Protein AF-A0A4Y1ZGM2-F1 (afdb_monomer_lite)

Foldseek 3Di:
DDEEQQPPCQVPVVVVQVVLVVCVVVVDQAYEYADDDRHVDNDPVSVVVCVVVVHHYHYDHNPDDVVVVVVVVVVVVVVVVVVVVVLVVVLVVVLVVCLVVQHFPQVNQLSVCVSVVDKDFDADPVRATAYINDPDDDPPHDDHDPDGPRSDDPPPDDDDPDDDDDDDDD

pLDDT: mean 73.23, std 22.72, range [24.45, 97.31]

Organism: NCBI:txid2078

Radius of gyration: 31.86 Å; chains: 1; bounding box: 48×46×110 Å

Sequence (170 aa):
MVLTTGIGFDRAPQTFQSFVQEIYASRASALAVATGRHIKKVPHQVIAFAQNKGFPLIQLPWEIRFSDVIKNVLSGINHREEFMMHQYKKLQREMINAYLEGKSIHEALLVMEHFSQAHIYILQRRNETIFSTAPERHPHHPSLHINQLILDKPSVMKTAWGSAGTDLSL

InterPro domains:
  IPR012914 Purine catabolism PurC-like domain [PF07905] (1-76)

Secondary structure (DSSP, 8-state):
-EEE--TT-SS-HHHHHHHHHHHHHTT-S-EEEEETTTBSS--HHHHHHHHHTT--EEEEETTS-HHHHHHHHHHHHHHHHHHHHHHHHHHHHHHHHHHHTT--HHHHHHHHHHHHTS--EEE-TTS-EEEESSSS--TT------------------------------

Structure (mmCIF, N/CA/C/O backbone):
data_AF-A0A4Y1ZGM2-F1
#
_entry.id   AF-A0A4Y1ZGM2-F1
#
loop_
_atom_site.group_PDB
_atom_site.id
_atom_site.type_symbol
_atom_site.label_atom_id
_atom_site.label_alt_id
_atom_site.label_comp_id
_atom_site.label_asym_id
_atom_site.label_entity_id
_atom_site.label_seq_id
_atom_site.pdbx_PDB_ins_code
_atom_site.Cartn_x
_atom_site.Cartn_y
_atom_site.Cartn_z
_atom_site.occupancy
_atom_site.B_iso_or_equiv
_atom_site.auth_seq_id
_atom_site.auth_comp_id
_atom_site.auth_asym_id
_atom_site.auth_atom_id
_atom_site.pdbx_PDB_model_num
ATOM 1 N N . MET A 1 1 ? 5.511 3.174 -3.590 1.00 91.69 1 MET A N 1
ATOM 2 C CA . MET A 1 1 ? 5.385 2.748 -5.003 1.00 91.69 1 MET A CA 1
ATOM 3 C C . MET A 1 1 ? 5.827 3.888 -5.906 1.00 91.69 1 MET A C 1
ATOM 5 O O . MET A 1 1 ? 5.610 5.034 -5.533 1.00 91.69 1 MET A O 1
ATOM 9 N N . VAL A 1 2 ? 6.417 3.581 -7.063 1.00 95.69 2 VAL A N 1
ATOM 10 C CA . VAL A 1 2 ? 6.822 4.557 -8.093 1.00 95.69 2 VAL A CA 1
ATOM 11 C C . VAL A 1 2 ? 6.060 4.293 -9.395 1.00 95.69 2 VAL A C 1
ATOM 13 O O . VAL A 1 2 ? 5.862 3.138 -9.769 1.00 95.69 2 VAL A O 1
ATOM 16 N N . LEU A 1 3 ? 5.639 5.362 -10.077 1.00 94.81 3 LEU A N 1
ATOM 17 C CA . LEU A 1 3 ? 4.982 5.329 -11.387 1.00 94.81 3 LEU A CA 1
ATOM 18 C C . LEU A 1 3 ? 5.911 5.964 -12.427 1.00 94.81 3 LEU A C 1
ATOM 20 O O . LEU A 1 3 ? 6.437 7.050 -12.190 1.00 94.81 3 LEU A O 1
ATOM 24 N N . THR A 1 4 ? 6.105 5.318 -13.575 1.00 92.75 4 THR A N 1
ATOM 25 C CA . THR A 1 4 ? 6.945 5.857 -14.654 1.00 92.75 4 THR A CA 1
ATOM 26 C C . THR A 1 4 ? 6.345 5.610 -16.030 1.00 92.75 4 THR A C 1
ATOM 28 O O . THR A 1 4 ? 5.826 4.536 -16.328 1.00 92.75 4 THR A O 1
ATOM 31 N N . THR A 1 5 ? 6.422 6.616 -16.896 1.00 89.50 5 THR A N 1
ATOM 32 C CA . THR A 1 5 ? 6.083 6.502 -18.322 1.00 89.50 5 THR A CA 1
ATOM 33 C C . THR A 1 5 ? 7.220 5.904 -19.144 1.00 89.50 5 THR A C 1
ATOM 35 O O . THR A 1 5 ? 7.048 5.628 -20.329 1.00 89.50 5 THR A O 1
ATOM 38 N N . GLY A 1 6 ? 8.392 5.730 -18.527 1.00 85.69 6 GLY A N 1
ATOM 39 C CA . GLY A 1 6 ? 9.571 5.193 -19.182 1.00 85.69 6 GLY A CA 1
ATOM 40 C C . GLY A 1 6 ? 10.194 6.120 -20.232 1.00 85.69 6 GLY A C 1
ATOM 41 O O . GLY A 1 6 ? 10.911 5.650 -21.114 1.00 85.69 6 GLY A O 1
ATOM 42 N N . ILE A 1 7 ? 9.894 7.422 -20.172 1.00 83.75 7 ILE A N 1
ATOM 43 C CA . ILE A 1 7 ? 10.499 8.434 -21.048 1.00 83.75 7 ILE A CA 1
ATOM 44 C C . ILE A 1 7 ? 12.024 8.407 -20.879 1.00 83.75 7 ILE A C 1
ATOM 46 O O . ILE A 1 7 ? 12.519 8.393 -19.756 1.00 83.75 7 ILE A O 1
ATOM 50 N N . GLY A 1 8 ? 12.758 8.420 -21.996 1.00 79.44 8 GLY A N 1
ATOM 51 C CA . GLY A 1 8 ? 14.225 8.446 -22.014 1.00 79.44 8 GLY A CA 1
ATOM 52 C C . GLY A 1 8 ? 14.903 7.072 -22.018 1.00 79.44 8 GLY A C 1
ATOM 53 O O . GLY A 1 8 ? 16.124 7.006 -22.127 1.00 79.44 8 GLY A O 1
ATOM 54 N N . PHE A 1 9 ? 14.140 5.977 -21.949 1.00 81.69 9 PHE A N 1
ATOM 55 C CA . PHE A 1 9 ? 14.678 4.610 -22.007 1.00 81.69 9 PHE A CA 1
ATOM 56 C C . PHE A 1 9 ? 14.543 3.936 -23.382 1.00 81.69 9 PHE A C 1
ATOM 58 O O . PHE A 1 9 ? 14.988 2.805 -23.571 1.00 81.69 9 PHE A O 1
ATOM 65 N N . ASP A 1 10 ? 13.944 4.625 -24.352 1.00 70.31 10 ASP A N 1
ATOM 66 C CA . ASP A 1 10 ? 13.720 4.169 -25.727 1.00 70.31 10 ASP A CA 1
ATOM 67 C C . ASP A 1 10 ? 15.025 3.948 -26.507 1.00 70.31 10 ASP A C 1
ATOM 69 O O . ASP A 1 10 ? 15.106 3.038 -27.331 1.00 70.31 10 ASP A O 1
ATOM 73 N N . ARG A 1 11 ? 16.061 4.749 -26.227 1.00 67.25 11 ARG A N 1
ATOM 74 C CA . ARG A 1 11 ? 17.364 4.681 -26.915 1.00 67.25 11 ARG A CA 1
ATOM 75 C C . ARG A 1 11 ? 18.421 3.845 -26.188 1.00 67.25 11 ARG A C 1
ATOM 77 O O . ARG A 1 11 ? 19.442 3.525 -26.787 1.00 67.25 11 ARG A O 1
ATOM 84 N N . ALA A 1 12 ? 18.188 3.482 -24.926 1.00 71.25 12 ALA A N 1
ATOM 85 C CA . ALA A 1 12 ? 19.142 2.739 -24.101 1.00 71.25 12 ALA A CA 1
ATOM 86 C C . ALA A 1 12 ? 18.422 1.790 -23.116 1.00 71.25 12 ALA A C 1
ATOM 88 O O . ALA A 1 12 ? 18.210 2.131 -21.950 1.00 71.25 12 ALA A O 1
ATOM 89 N N . PRO A 1 13 ? 18.065 0.565 -23.548 1.00 69.31 13 PRO A N 1
ATOM 90 C CA . PRO A 1 13 ? 17.347 -0.403 -22.711 1.00 69.31 13 PRO A CA 1
ATOM 91 C C . PRO A 1 13 ? 18.095 -0.796 -21.428 1.00 69.31 13 PRO A C 1
ATOM 93 O O . PRO A 1 13 ? 17.468 -1.105 -20.417 1.00 69.31 13 PRO A O 1
ATOM 96 N N . GLN A 1 14 ? 19.431 -0.757 -21.456 1.00 76.62 14 GLN A N 1
ATOM 97 C CA . GLN A 1 14 ? 20.281 -1.037 -20.293 1.00 76.62 14 GLN A CA 1
ATOM 98 C C . GLN A 1 14 ? 20.055 -0.020 -19.164 1.00 76.62 14 GLN A C 1
ATOM 100 O O . GLN A 1 14 ? 20.040 -0.386 -17.992 1.00 76.62 14 GLN A O 1
ATOM 105 N N . THR A 1 15 ? 19.776 1.239 -19.509 1.00 85.19 15 THR A N 1
ATOM 106 C CA . THR A 1 15 ? 19.497 2.305 -18.541 1.00 85.19 15 THR A CA 1
ATOM 107 C C . THR A 1 15 ? 18.189 2.057 -17.790 1.00 85.19 15 THR A C 1
ATOM 109 O O . THR A 1 15 ? 18.088 2.387 -16.611 1.00 85.19 15 THR A O 1
ATOM 112 N N . PHE A 1 16 ? 17.203 1.412 -18.427 1.00 89.25 16 PHE A N 1
ATOM 113 C CA . PHE A 1 16 ? 15.959 1.052 -17.746 1.00 89.25 16 PHE A CA 1
ATOM 114 C C . PHE A 1 16 ? 16.186 0.001 -16.661 1.00 89.25 16 PHE A C 1
ATOM 116 O O . PHE A 1 16 ? 15.605 0.093 -15.584 1.00 89.25 16 PHE A O 1
ATOM 123 N N . GLN A 1 17 ? 17.052 -0.982 -16.915 1.00 89.56 17 GLN A N 1
ATOM 124 C CA . GLN A 1 17 ? 17.381 -1.988 -15.911 1.00 89.56 17 GLN A CA 1
ATOM 125 C C . GLN A 1 17 ? 18.065 -1.363 -14.690 1.00 89.56 17 GLN A C 1
ATOM 127 O O . GLN A 1 17 ? 17.639 -1.647 -13.570 1.00 89.56 17 GLN A O 1
ATOM 132 N N . SER A 1 18 ? 19.063 -0.498 -14.894 1.00 91.38 18 SER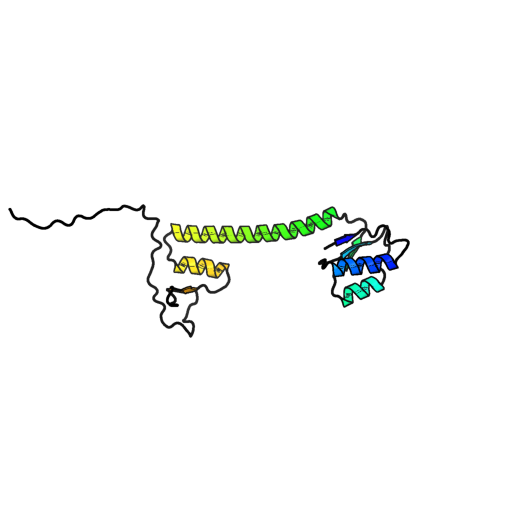 A N 1
ATOM 133 C CA . SER A 1 18 ? 19.722 0.218 -13.792 1.00 91.38 18 SER A CA 1
ATOM 134 C C . SER A 1 18 ? 18.724 1.059 -13.000 1.00 91.38 18 SER A C 1
ATOM 136 O O . SER A 1 18 ? 18.684 0.974 -11.777 1.00 91.38 18 SER A O 1
ATOM 138 N N . PHE A 1 19 ? 17.826 1.767 -13.691 1.00 92.25 19 PHE A N 1
ATOM 139 C CA . PHE A 1 19 ? 16.749 2.515 -13.049 1.00 92.25 19 PHE A CA 1
ATOM 140 C C . PHE A 1 19 ? 15.868 1.622 -12.160 1.00 92.25 19 PHE A C 1
ATOM 142 O O . PHE A 1 19 ? 15.619 1.954 -11.004 1.00 92.25 19 PHE A O 1
ATOM 149 N N . VAL A 1 20 ? 15.421 0.456 -12.645 1.00 93.44 20 VAL A N 1
ATOM 150 C CA . VAL A 1 20 ? 14.615 -0.462 -11.818 1.00 93.44 20 VAL A CA 1
ATOM 151 C C . VAL A 1 20 ? 15.396 -0.958 -10.596 1.00 93.44 20 VAL A C 1
ATOM 153 O O . VAL A 1 20 ? 14.823 -1.064 -9.509 1.00 93.44 20 VAL A O 1
ATOM 156 N N . GLN A 1 21 ? 16.694 -1.232 -10.746 1.00 94.31 21 GLN A N 1
ATOM 157 C CA . GLN A 1 21 ? 17.556 -1.637 -9.633 1.00 94.31 21 GLN A CA 1
ATOM 158 C C . GLN A 1 21 ? 17.695 -0.529 -8.580 1.00 94.31 21 GLN A C 1
ATOM 160 O O . GLN A 1 21 ? 17.606 -0.820 -7.388 1.00 94.31 21 GLN A O 1
ATOM 165 N N . GLU A 1 22 ? 17.837 0.730 -8.997 1.00 94.88 22 GLU A N 1
ATOM 166 C CA . GLU A 1 22 ? 17.884 1.893 -8.102 1.00 94.88 22 GLU A CA 1
ATOM 167 C C . GLU A 1 22 ? 16.557 2.101 -7.361 1.00 94.88 22 GLU A C 1
ATOM 169 O O . GLU A 1 22 ? 16.544 2.295 -6.144 1.00 94.88 22 GLU A O 1
ATOM 174 N N . ILE A 1 23 ? 15.422 1.977 -8.058 1.00 96.06 23 ILE A N 1
ATOM 175 C CA . ILE A 1 23 ? 14.099 2.065 -7.425 1.00 96.06 23 ILE A CA 1
ATOM 176 C C . ILE A 1 23 ? 13.918 0.954 -6.386 1.00 96.06 23 ILE A C 1
ATOM 178 O O . ILE A 1 23 ? 13.441 1.218 -5.281 1.00 96.06 23 ILE A O 1
ATOM 182 N N . TYR A 1 24 ? 14.338 -0.272 -6.694 1.00 96.56 24 TYR A N 1
ATOM 183 C CA . TYR A 1 24 ? 14.318 -1.362 -5.722 1.00 96.56 24 TYR A CA 1
ATOM 184 C C . TYR A 1 24 ? 15.228 -1.067 -4.517 1.00 96.56 24 TYR A C 1
ATOM 186 O O . TYR A 1 24 ? 14.799 -1.208 -3.371 1.00 96.56 24 TYR A O 1
ATOM 194 N N . ALA A 1 25 ? 16.457 -0.595 -4.756 1.00 96.56 25 ALA A N 1
ATOM 195 C CA . ALA A 1 25 ? 17.408 -0.234 -3.702 1.00 96.56 25 ALA A CA 1
ATOM 196 C C . ALA A 1 25 ? 16.883 0.887 -2.788 1.00 96.56 25 ALA A C 1
ATOM 198 O O . ALA A 1 25 ? 17.159 0.883 -1.589 1.00 96.56 25 ALA A O 1
ATOM 199 N N . SER A 1 26 ? 16.050 1.789 -3.319 1.00 96.38 26 SER A N 1
ATOM 200 C CA . SER A 1 26 ? 15.372 2.839 -2.545 1.00 96.38 26 SER A CA 1
ATOM 201 C C . SER A 1 26 ? 14.244 2.323 -1.634 1.00 96.38 26 SER A C 1
ATOM 203 O O . SER A 1 26 ? 13.620 3.106 -0.920 1.00 96.38 26 SER A O 1
ATOM 205 N N . ARG A 1 27 ? 13.983 1.005 -1.630 1.00 95.25 27 ARG A N 1
ATOM 206 C CA . ARG A 1 27 ? 12.901 0.331 -0.888 1.00 95.25 27 ARG A CA 1
ATOM 207 C C . ARG A 1 27 ? 11.502 0.788 -1.300 1.00 95.25 27 ARG A C 1
ATOM 209 O O . ARG A 1 27 ? 10.574 0.802 -0.489 1.00 95.25 27 ARG A O 1
ATOM 216 N N . ALA A 1 28 ? 11.321 1.139 -2.571 1.00 96.00 28 ALA A N 1
ATOM 217 C CA . ALA A 1 28 ? 9.985 1.338 -3.106 1.00 96.00 28 ALA A CA 1
ATOM 218 C C . ALA A 1 28 ? 9.152 0.055 -2.939 1.00 96.00 28 ALA A C 1
ATOM 220 O O . ALA A 1 28 ? 9.645 -1.052 -3.126 1.00 96.00 28 ALA A O 1
ATOM 221 N N . SER A 1 29 ? 7.864 0.202 -2.623 1.00 95.00 29 SER A N 1
ATOM 222 C CA . SER A 1 29 ? 6.962 -0.947 -2.446 1.00 95.00 29 SER A CA 1
ATOM 223 C C . SER A 1 29 ? 6.598 -1.674 -3.747 1.00 95.00 29 SER A C 1
ATOM 225 O O . SER A 1 29 ? 6.208 -2.834 -3.706 1.00 95.00 29 SER A O 1
ATOM 227 N N . ALA A 1 30 ? 6.675 -0.983 -4.887 1.00 95.69 30 ALA A N 1
ATOM 228 C CA . ALA A 1 30 ? 6.353 -1.493 -6.221 1.00 95.69 30 ALA A CA 1
ATOM 229 C C . ALA A 1 30 ? 6.816 -0.493 -7.293 1.00 95.69 30 ALA A C 1
ATOM 231 O O . ALA A 1 30 ? 6.962 0.704 -7.000 1.00 95.69 30 ALA A O 1
ATOM 232 N N . LEU A 1 31 ? 6.965 -0.968 -8.531 1.00 96.00 31 LEU A N 1
ATOM 233 C CA . LEU A 1 31 ? 7.145 -0.151 -9.731 1.00 96.00 31 LEU A CA 1
ATOM 234 C C . LEU A 1 31 ? 5.994 -0.405 -10.708 1.00 96.00 31 LEU A C 1
ATOM 236 O O . LEU A 1 31 ? 5.706 -1.544 -11.061 1.00 96.00 31 LEU A O 1
ATOM 240 N N . ALA A 1 32 ? 5.369 0.664 -11.184 1.00 95.19 32 ALA A N 1
ATOM 241 C CA . ALA A 1 32 ? 4.341 0.608 -12.208 1.00 95.19 32 ALA A CA 1
ATOM 242 C C . ALA A 1 32 ? 4.783 1.397 -13.448 1.00 95.19 32 ALA A C 1
ATOM 244 O O . ALA A 1 32 ? 5.211 2.549 -13.351 1.00 95.19 32 ALA A O 1
ATOM 245 N N . VAL A 1 33 ? 4.710 0.757 -14.613 1.00 93.75 33 VAL A N 1
ATOM 246 C CA . VAL A 1 33 ? 5.279 1.250 -15.872 1.00 93.75 33 VAL A CA 1
ATOM 247 C C . VAL A 1 33 ? 4.168 1.391 -16.902 1.00 93.75 33 VAL A C 1
ATOM 249 O O . VAL A 1 33 ? 3.520 0.400 -17.234 1.00 93.75 33 VAL A O 1
ATOM 252 N N . ALA A 1 34 ? 3.961 2.600 -17.429 1.00 92.62 34 ALA A N 1
ATOM 253 C CA . ALA A 1 34 ? 3.048 2.805 -18.550 1.00 92.62 34 ALA A CA 1
ATOM 254 C C . ALA A 1 34 ? 3.707 2.326 -19.849 1.00 92.62 34 ALA A C 1
ATOM 256 O O . ALA A 1 34 ? 4.638 2.952 -20.360 1.00 92.62 34 ALA A O 1
ATOM 257 N N . THR A 1 35 ? 3.234 1.200 -20.371 1.00 88.50 35 THR A N 1
ATOM 258 C CA . THR A 1 35 ? 3.739 0.595 -21.605 1.00 88.50 35 THR A CA 1
ATOM 259 C C . THR A 1 35 ? 2.909 1.035 -22.808 1.00 88.50 35 THR A C 1
ATOM 261 O O . THR A 1 35 ? 1.691 1.152 -22.716 1.00 88.50 35 THR A O 1
ATOM 264 N N . GLY A 1 36 ? 3.562 1.268 -23.947 1.00 83.62 36 GLY A N 1
ATOM 265 C CA . GLY A 1 36 ? 2.922 1.630 -25.215 1.00 83.62 36 GLY A CA 1
ATOM 266 C C . GLY A 1 36 ? 3.704 2.697 -25.977 1.00 83.62 36 GLY A C 1
ATOM 267 O O . GLY A 1 36 ? 4.225 2.422 -27.057 1.00 83.62 36 GLY A O 1
ATOM 268 N N . ARG A 1 37 ? 3.826 3.905 -25.406 1.00 80.88 37 ARG A N 1
ATOM 269 C CA . ARG A 1 37 ? 4.417 5.060 -26.107 1.00 80.88 37 ARG A CA 1
ATOM 270 C C . ARG A 1 37 ? 5.946 5.091 -26.092 1.00 80.88 37 ARG A C 1
ATOM 272 O O . ARG A 1 37 ? 6.550 5.220 -27.150 1.00 80.88 37 ARG A O 1
ATOM 279 N N . HIS A 1 38 ? 6.564 5.000 -24.913 1.00 82.44 38 HIS A N 1
ATOM 280 C CA . HIS A 1 38 ? 8.028 5.093 -24.768 1.00 82.44 38 HIS A CA 1
ATOM 281 C C . HIS A 1 38 ? 8.662 3.721 -24.561 1.00 82.44 38 HIS A C 1
ATOM 283 O O . HIS A 1 38 ? 9.579 3.336 -25.280 1.00 82.44 38 HIS A O 1
ATOM 289 N N . ILE A 1 39 ? 8.109 2.938 -23.636 1.00 82.50 39 ILE A N 1
ATOM 290 C CA . ILE A 1 39 ? 8.470 1.534 -23.455 1.00 82.50 39 ILE A CA 1
ATOM 291 C C . ILE A 1 39 ? 7.380 0.692 -24.107 1.00 82.50 39 ILE A C 1
ATOM 293 O O . ILE A 1 39 ? 6.277 0.590 -23.578 1.00 82.50 39 ILE A O 1
ATOM 297 N N . LYS A 1 40 ? 7.666 0.076 -25.259 1.00 82.12 40 LYS A N 1
ATOM 298 C CA . LYS A 1 40 ? 6.697 -0.809 -25.933 1.00 82.12 40 LYS A CA 1
ATOM 299 C C . LYS A 1 40 ? 6.403 -2.063 -25.112 1.00 82.12 40 LYS A C 1
ATOM 301 O O . LYS A 1 40 ? 5.261 -2.496 -25.022 1.00 82.12 40 LYS A O 1
ATOM 306 N N . LYS A 1 41 ? 7.446 -2.645 -24.521 1.00 84.50 41 LYS A N 1
ATOM 307 C CA . LYS A 1 41 ? 7.367 -3.828 -23.666 1.00 84.50 41 LYS A CA 1
ATOM 308 C C . LYS A 1 41 ? 8.499 -3.787 -22.651 1.00 84.50 41 LYS A C 1
ATOM 310 O O . LYS A 1 41 ? 9.611 -3.384 -22.987 1.00 84.50 41 LYS A O 1
ATOM 315 N N . VAL A 1 42 ? 8.219 -4.219 -21.427 1.00 88.69 42 VAL A N 1
ATOM 316 C CA . VAL A 1 42 ? 9.242 -4.362 -20.387 1.00 88.69 42 VAL A CA 1
ATOM 317 C C . VAL A 1 42 ? 10.247 -5.454 -20.806 1.00 88.69 42 VAL A C 1
ATOM 319 O O . VAL A 1 42 ? 9.819 -6.569 -21.122 1.00 88.69 42 VAL A O 1
ATOM 322 N N . PRO A 1 43 ? 11.567 -5.176 -20.817 1.00 88.88 43 PRO A N 1
ATOM 323 C CA . PRO A 1 43 ? 12.585 -6.172 -21.147 1.00 88.88 43 PRO A CA 1
ATOM 324 C C . PRO A 1 43 ? 12.552 -7.383 -20.208 1.00 88.88 43 PRO A C 1
ATOM 326 O O . PRO A 1 43 ? 12.349 -7.242 -19.003 1.00 88.88 43 PRO A O 1
ATOM 329 N N . HIS A 1 44 ? 12.829 -8.577 -20.739 1.00 90.19 44 HIS A N 1
ATOM 330 C CA . HIS A 1 44 ? 12.761 -9.822 -19.963 1.00 90.19 44 HIS A CA 1
ATOM 331 C C . HIS A 1 44 ? 13.696 -9.828 -18.742 1.00 90.19 44 HIS A C 1
ATOM 333 O O . HIS A 1 44 ? 13.318 -10.312 -17.682 1.00 90.19 44 HIS A O 1
ATOM 339 N N . GLN A 1 45 ? 14.879 -9.218 -18.858 1.00 91.06 45 GLN A N 1
ATOM 340 C CA . GLN A 1 45 ? 15.840 -9.100 -17.755 1.00 91.06 45 GLN A CA 1
ATOM 341 C C . GLN A 1 45 ? 15.268 -8.322 -16.557 1.00 91.06 45 GLN A C 1
ATOM 343 O O . GLN A 1 45 ? 15.505 -8.695 -15.411 1.00 91.06 45 GLN A O 1
ATOM 348 N N . VAL A 1 46 ? 14.459 -7.287 -16.810 1.00 92.12 46 VAL A N 1
ATOM 349 C CA . VAL A 1 46 ? 13.788 -6.503 -15.761 1.00 92.12 46 VAL A CA 1
ATOM 350 C C . VAL A 1 46 ? 12.688 -7.321 -15.085 1.00 92.12 46 VAL A C 1
ATOM 352 O O . VAL A 1 46 ? 12.565 -7.291 -13.863 1.00 92.12 46 VAL A O 1
ATOM 355 N N . ILE A 1 47 ? 11.926 -8.092 -15.866 1.00 93.69 47 ILE A N 1
ATOM 356 C CA . ILE A 1 47 ? 10.889 -8.994 -15.342 1.00 93.69 47 ILE A CA 1
ATOM 357 C C . ILE A 1 47 ? 11.524 -10.063 -14.446 1.00 93.69 47 ILE A C 1
ATOM 359 O O . ILE A 1 47 ? 11.086 -10.247 -13.313 1.00 93.69 47 ILE A O 1
ATOM 363 N N . ALA A 1 48 ? 12.587 -10.717 -14.921 1.00 95.62 48 ALA A N 1
ATOM 364 C CA . ALA A 1 48 ? 13.306 -11.739 -14.167 1.00 95.62 48 ALA A CA 1
ATOM 365 C C . ALA A 1 48 ? 13.917 -11.175 -12.874 1.00 95.62 48 ALA A C 1
ATOM 367 O O . ALA A 1 48 ? 13.816 -11.800 -11.819 1.00 95.62 48 ALA A O 1
ATOM 368 N N . PHE A 1 49 ? 14.500 -9.970 -12.928 1.00 95.12 49 PHE A N 1
ATOM 369 C CA . PHE A 1 49 ? 14.995 -9.274 -11.739 1.00 95.12 49 PHE A CA 1
ATOM 370 C C . PHE A 1 49 ? 13.878 -9.030 -10.715 1.00 95.12 49 PHE A C 1
ATOM 372 O O . PHE A 1 49 ? 14.032 -9.381 -9.545 1.00 95.12 49 PHE A O 1
ATOM 379 N N . ALA A 1 50 ? 12.749 -8.467 -11.157 1.00 95.06 50 ALA A N 1
ATOM 380 C CA . ALA A 1 50 ? 11.611 -8.160 -10.297 1.00 95.06 50 ALA A CA 1
ATOM 381 C C . ALA A 1 50 ? 11.031 -9.425 -9.642 1.00 95.06 50 ALA A C 1
ATOM 383 O O . ALA A 1 50 ? 10.822 -9.449 -8.431 1.00 95.06 50 ALA A O 1
ATOM 384 N N . GLN A 1 51 ? 10.864 -10.503 -10.415 1.00 95.69 51 GLN A N 1
ATOM 385 C CA . GLN A 1 51 ? 10.399 -11.798 -9.911 1.00 95.69 51 GLN A CA 1
ATOM 386 C C . GLN A 1 51 ? 11.360 -12.395 -8.878 1.00 95.69 51 GLN A C 1
ATOM 388 O O . GLN A 1 51 ? 10.927 -12.771 -7.793 1.00 95.69 51 GLN A O 1
ATOM 393 N N . ASN A 1 52 ? 12.664 -12.424 -9.171 1.00 97.06 52 ASN A N 1
ATOM 394 C CA . ASN A 1 52 ? 13.675 -12.974 -8.262 1.00 97.06 52 ASN A CA 1
ATOM 395 C C . ASN A 1 52 ? 13.761 -12.194 -6.937 1.00 97.06 52 ASN A C 1
ATOM 397 O O . ASN A 1 52 ? 14.014 -12.762 -5.880 1.00 97.06 52 ASN A O 1
ATOM 401 N N . LYS A 1 53 ? 13.537 -10.876 -6.975 1.00 96.06 53 LYS A N 1
ATOM 402 C CA . LYS A 1 53 ? 13.542 -10.025 -5.777 1.00 96.06 53 LYS A CA 1
ATOM 403 C C . LYS A 1 53 ? 12.187 -9.926 -5.074 1.00 96.06 53 LYS A C 1
ATOM 405 O O . LYS A 1 53 ? 12.106 -9.249 -4.054 1.00 96.06 53 LYS A O 1
ATOM 410 N N . GLY A 1 54 ? 11.134 -10.550 -5.606 1.00 95.88 54 GLY A N 1
ATOM 411 C CA . GLY A 1 54 ? 9.769 -10.370 -5.104 1.00 95.88 54 GLY A CA 1
ATOM 412 C C . GLY A 1 54 ? 9.291 -8.915 -5.180 1.00 95.88 54 GLY A C 1
ATOM 413 O O . GLY A 1 54 ? 8.451 -8.501 -4.388 1.00 95.88 54 GLY A O 1
ATOM 414 N N . PHE A 1 55 ? 9.848 -8.120 -6.098 1.00 97.31 55 PHE A N 1
ATOM 415 C CA . PHE A 1 55 ? 9.529 -6.708 -6.264 1.00 97.31 55 PHE A CA 1
ATOM 416 C C . PHE A 1 55 ? 8.348 -6.555 -7.234 1.00 97.31 55 PHE A C 1
ATOM 418 O O . PHE A 1 55 ? 8.496 -6.892 -8.411 1.00 97.31 55 PHE A O 1
ATOM 425 N N . PRO A 1 56 ? 7.176 -6.059 -6.793 1.00 96.31 56 PRO A N 1
ATOM 426 C CA . PRO A 1 56 ? 6.009 -5.977 -7.662 1.00 96.31 56 PRO A CA 1
ATOM 427 C C . PRO A 1 56 ? 6.246 -5.033 -8.844 1.00 96.31 56 PRO A C 1
ATOM 429 O O . PRO A 1 56 ? 6.529 -3.845 -8.665 1.00 96.31 56 PRO A O 1
ATOM 432 N N . LEU A 1 57 ? 6.091 -5.574 -10.054 1.00 95.44 57 LEU A N 1
ATOM 433 C CA . LEU A 1 57 ? 6.202 -4.847 -11.313 1.00 95.44 57 LEU A CA 1
ATOM 434 C C . LEU A 1 57 ? 4.862 -4.878 -12.050 1.00 95.44 57 LEU A C 1
ATOM 436 O O . LEU A 1 57 ? 4.405 -5.935 -12.480 1.00 95.44 57 LEU A O 1
ATOM 440 N N . ILE A 1 58 ? 4.241 -3.712 -12.205 1.00 94.50 58 ILE A N 1
ATOM 441 C CA . ILE A 1 58 ? 2.901 -3.559 -12.776 1.00 94.50 58 ILE A CA 1
ATOM 442 C C . ILE A 1 58 ? 3.026 -2.907 -14.153 1.00 94.50 58 ILE A C 1
ATOM 444 O O . ILE A 1 58 ? 3.616 -1.837 -14.288 1.00 94.50 58 ILE A O 1
ATOM 448 N N . GLN A 1 59 ? 2.461 -3.535 -15.181 1.00 92.50 59 GLN A N 1
ATOM 449 C CA . GLN A 1 59 ? 2.353 -2.935 -16.511 1.00 92.50 59 GLN A CA 1
ATOM 450 C C . GLN A 1 59 ? 0.998 -2.247 -16.639 1.00 92.50 59 GLN A C 1
ATOM 452 O O . GLN A 1 59 ? -0.041 -2.869 -16.428 1.00 92.50 59 GLN A O 1
ATOM 457 N N . LEU A 1 60 ? 1.024 -0.958 -16.961 1.00 92.81 60 LEU A N 1
ATOM 458 C CA . LEU A 1 60 ? -0.163 -0.139 -17.151 1.00 92.81 60 LEU A CA 1
ATOM 459 C C . LEU A 1 60 ? -0.323 0.186 -18.643 1.00 92.81 60 LEU A C 1
ATOM 461 O O . LEU A 1 60 ? 0.656 0.598 -19.274 1.00 92.81 60 LEU A O 1
ATOM 465 N N . PRO A 1 61 ? -1.530 0.042 -19.216 1.00 91.38 61 PRO A N 1
ATOM 466 C CA . PRO A 1 61 ? -1.850 0.612 -20.520 1.00 91.38 61 PRO A CA 1
ATOM 467 C C . PRO A 1 61 ? -1.598 2.125 -20.536 1.00 91.38 61 PRO A C 1
ATOM 469 O O . PRO A 1 61 ? -1.800 2.807 -19.528 1.00 91.38 61 PRO A O 1
ATOM 472 N N . TRP A 1 62 ? -1.157 2.654 -21.678 1.00 89.12 62 TRP A N 1
ATOM 473 C CA . TRP A 1 62 ? -0.796 4.069 -21.822 1.00 89.12 62 TRP A CA 1
ATOM 474 C C . TRP A 1 62 ? -1.982 5.025 -21.606 1.00 89.12 62 TRP A C 1
ATOM 476 O O . TRP A 1 62 ? -1.802 6.183 -21.235 1.00 89.12 62 TRP A O 1
ATOM 486 N N . GLU A 1 63 ? -3.199 4.538 -21.821 1.00 91.12 63 GLU A N 1
ATOM 487 C CA . GLU A 1 63 ? -4.453 5.272 -21.675 1.00 91.12 63 GLU A CA 1
ATOM 488 C C . GLU A 1 63 ? -4.793 5.554 -20.203 1.00 91.12 63 GLU A C 1
ATOM 490 O O . GLU A 1 63 ? -5.561 6.472 -19.906 1.00 91.12 63 GLU A O 1
ATOM 495 N N . ILE A 1 64 ? -4.211 4.795 -19.265 1.00 91.94 64 ILE A N 1
ATOM 496 C CA . ILE A 1 64 ? -4.441 4.987 -17.833 1.00 91.94 64 ILE A CA 1
ATOM 497 C C . ILE A 1 64 ? -3.612 6.168 -17.326 1.00 91.94 64 ILE A C 1
ATOM 499 O O . ILE A 1 64 ? -2.380 6.159 -17.320 1.00 91.94 64 ILE A O 1
ATOM 503 N N . ARG A 1 65 ? -4.302 7.183 -16.806 1.00 91.81 65 ARG A N 1
ATOM 504 C CA . ARG A 1 65 ? -3.666 8.373 -16.236 1.00 91.81 65 ARG A CA 1
ATOM 505 C C . ARG A 1 65 ? -3.149 8.069 -14.831 1.00 91.81 65 ARG A C 1
ATOM 507 O O . ARG A 1 65 ? -3.884 7.581 -13.974 1.00 91.81 65 ARG A O 1
ATOM 514 N N . PHE A 1 66 ? -1.906 8.452 -14.541 1.00 94.06 66 PHE A N 1
ATOM 515 C CA . PHE A 1 66 ? -1.311 8.262 -13.209 1.00 94.06 66 PH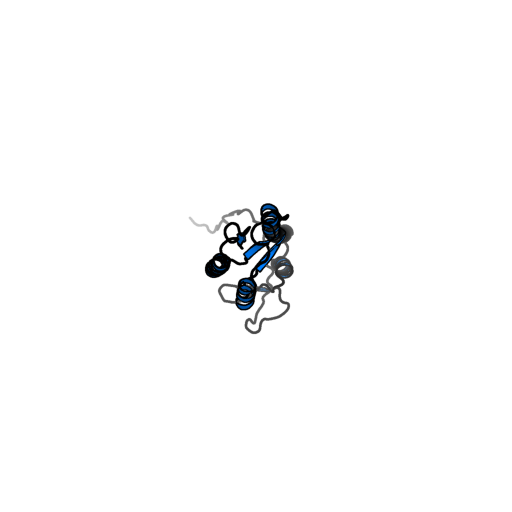E A CA 1
ATOM 516 C C . PHE A 1 66 ? -2.096 8.935 -12.087 1.00 94.06 66 PHE A C 1
ATOM 518 O O . PHE A 1 66 ? -2.151 8.394 -10.987 1.00 94.06 66 PHE A O 1
ATOM 525 N N . SER A 1 67 ? -2.758 10.063 -12.361 1.00 94.44 67 SER A N 1
ATOM 526 C CA . SER A 1 67 ? -3.633 10.695 -11.372 1.00 94.44 67 SER A CA 1
ATOM 527 C C . SER A 1 67 ? -4.744 9.762 -10.907 1.00 94.44 67 SER A C 1
ATOM 529 O O . SER A 1 67 ? -5.123 9.811 -9.745 1.00 94.44 67 SER A O 1
ATOM 531 N N . ASP A 1 68 ? -5.263 8.915 -11.794 1.00 94.31 68 ASP A N 1
ATOM 532 C CA . ASP A 1 68 ? -6.388 8.040 -11.483 1.00 94.31 68 ASP A CA 1
ATOM 533 C C . ASP A 1 68 ? -5.893 6.820 -10.697 1.00 94.31 68 ASP A C 1
ATOM 535 O O . ASP A 1 68 ? -6.528 6.417 -9.726 1.00 94.31 68 ASP A O 1
ATOM 539 N N . VAL A 1 69 ? -4.696 6.311 -11.009 1.00 94.50 69 VAL A N 1
ATOM 540 C CA . VAL A 1 69 ? -4.010 5.297 -10.186 1.00 94.50 69 VAL A CA 1
ATOM 541 C C . VAL A 1 69 ? -3.765 5.818 -8.769 1.00 94.50 69 VAL A C 1
ATOM 543 O O . VAL A 1 69 ? -4.143 5.168 -7.798 1.00 94.50 69 VAL A O 1
ATOM 546 N N . ILE A 1 70 ? -3.175 7.010 -8.643 1.00 94.31 70 ILE A N 1
ATOM 547 C CA . ILE A 1 70 ? -2.878 7.627 -7.343 1.00 94.31 70 ILE A CA 1
ATOM 548 C C . ILE A 1 70 ? -4.171 7.857 -6.556 1.00 94.31 70 ILE A C 1
ATOM 550 O O . ILE A 1 70 ? -4.234 7.491 -5.386 1.00 94.31 70 ILE A O 1
ATOM 554 N N . LYS A 1 71 ? -5.216 8.402 -7.193 1.00 94.31 71 LYS A N 1
ATOM 555 C CA . LYS A 1 71 ? -6.527 8.606 -6.558 1.00 94.31 71 LYS A CA 1
ATOM 556 C C . LYS A 1 71 ? -7.118 7.305 -6.029 1.00 94.31 71 LYS A C 1
ATOM 558 O O . LYS A 1 71 ? -7.582 7.294 -4.899 1.00 94.31 71 LYS A O 1
ATOM 563 N N . ASN A 1 72 ? -7.079 6.219 -6.802 1.00 93.56 72 ASN A N 1
ATOM 564 C CA . ASN A 1 72 ? -7.600 4.926 -6.352 1.00 93.56 72 ASN A CA 1
ATOM 565 C C . ASN A 1 72 ? -6.821 4.379 -5.148 1.00 93.56 72 ASN A 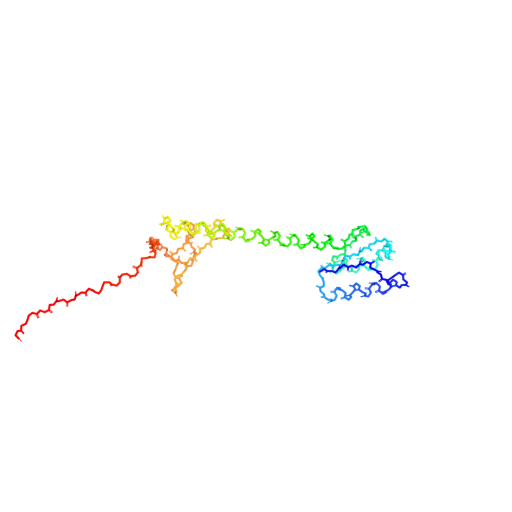C 1
ATOM 567 O O . ASN A 1 72 ? -7.429 3.930 -4.179 1.00 93.56 72 ASN A O 1
ATOM 571 N N . VAL A 1 73 ? -5.487 4.468 -5.173 1.00 92.00 73 VAL A N 1
ATOM 572 C CA . VAL A 1 73 ? -4.647 4.042 -4.041 1.00 92.00 73 VAL A CA 1
ATOM 573 C C . VAL A 1 73 ? -4.952 4.872 -2.794 1.00 92.00 73 VAL A C 1
ATOM 575 O O . VAL A 1 73 ? -5.211 4.307 -1.734 1.00 92.00 73 VAL A O 1
ATOM 578 N N . LEU A 1 74 ? -4.968 6.202 -2.921 1.00 92.06 74 LEU A N 1
ATOM 579 C CA . LEU A 1 74 ? -5.279 7.101 -1.809 1.00 92.06 74 LEU A CA 1
ATOM 580 C C . LEU A 1 74 ? -6.700 6.885 -1.285 1.00 92.06 74 LEU A C 1
ATOM 582 O O . LEU A 1 74 ? -6.899 6.851 -0.079 1.00 92.06 74 LEU A O 1
ATOM 586 N N . SER A 1 75 ? -7.677 6.670 -2.168 1.00 92.31 75 SER A N 1
ATOM 587 C CA . SER A 1 75 ? -9.049 6.365 -1.764 1.00 92.31 75 SER A CA 1
ATOM 588 C C . SER A 1 75 ? -9.127 5.066 -0.967 1.00 92.31 75 SER A C 1
ATOM 590 O O . SER A 1 75 ? -9.855 5.014 0.017 1.00 92.31 75 SER A O 1
ATOM 592 N N . GLY A 1 76 ? -8.380 4.028 -1.354 1.00 89.56 76 GLY A N 1
ATOM 593 C CA . GLY A 1 76 ? -8.324 2.776 -0.596 1.00 89.56 76 GLY A CA 1
ATOM 594 C C . GLY A 1 76 ? -7.717 2.956 0.799 1.00 89.56 76 GLY A C 1
ATOM 595 O O . GLY A 1 76 ? -8.217 2.381 1.765 1.00 89.56 76 GLY A O 1
ATOM 596 N N . ILE A 1 77 ? -6.680 3.792 0.918 1.00 87.94 77 ILE A N 1
ATOM 597 C CA . ILE A 1 77 ? -6.065 4.144 2.208 1.00 87.94 77 ILE A CA 1
ATOM 598 C C . ILE A 1 77 ? -7.059 4.928 3.074 1.00 87.94 77 ILE A C 1
ATOM 600 O O . ILE A 1 77 ? -7.341 4.520 4.199 1.00 87.94 77 ILE A O 1
ATOM 604 N N . ASN A 1 78 ? -7.655 5.990 2.529 1.00 89.62 78 ASN A N 1
ATOM 605 C CA . ASN A 1 78 ? -8.611 6.829 3.251 1.00 89.62 78 ASN A CA 1
ATOM 606 C C . ASN A 1 78 ? -9.826 6.026 3.717 1.00 89.62 78 ASN A C 1
ATOM 608 O O . ASN A 1 78 ? -10.250 6.159 4.859 1.00 89.62 78 ASN A O 1
ATOM 612 N N . HIS A 1 79 ? -10.351 5.131 2.877 1.00 87.19 79 HIS A N 1
ATOM 613 C CA . HIS A 1 79 ? -11.499 4.310 3.249 1.00 87.19 79 HIS A CA 1
ATOM 614 C C . HIS A 1 79 ? -11.191 3.388 4.438 1.00 87.19 79 HIS A C 1
ATOM 616 O O . HIS A 1 79 ? -12.052 3.140 5.283 1.00 87.19 79 HIS A O 1
ATOM 622 N N . ARG A 1 80 ? -9.944 2.906 4.556 1.00 80.31 80 ARG A N 1
ATOM 623 C CA . ARG A 1 80 ? -9.509 2.137 5.727 1.00 80.31 80 ARG A CA 1
ATOM 624 C C . ARG A 1 80 ? -9.478 3.001 6.985 1.00 80.31 80 ARG A C 1
ATOM 626 O O . ARG A 1 80 ? -9.936 2.541 8.029 1.00 80.31 80 ARG A O 1
ATOM 633 N N . GLU A 1 81 ? -8.956 4.219 6.899 1.00 80.31 81 GLU A N 1
ATOM 634 C CA . GLU A 1 81 ? -8.928 5.156 8.029 1.00 80.31 81 GLU A CA 1
ATOM 635 C C . GLU A 1 81 ? -10.341 5.557 8.466 1.00 80.31 81 GLU A C 1
ATOM 637 O O . GLU A 1 81 ? -10.659 5.499 9.655 1.00 80.31 81 GLU A O 1
ATOM 642 N N . GLU A 1 82 ? -11.217 5.875 7.511 1.00 83.50 82 GLU A N 1
ATOM 643 C CA . GLU A 1 82 ? -12.631 6.179 7.743 1.00 83.50 82 GLU A CA 1
ATOM 644 C C . GLU A 1 82 ? -13.351 5.015 8.423 1.00 83.50 82 GLU A C 1
ATOM 646 O O . GLU A 1 82 ? -14.045 5.221 9.422 1.00 83.50 82 GLU A O 1
ATOM 651 N N . PHE A 1 83 ? -13.143 3.787 7.932 1.00 83.38 83 PHE A N 1
ATOM 652 C CA . PHE A 1 83 ? -13.686 2.584 8.551 1.00 83.38 83 PHE A CA 1
ATOM 653 C C . PHE A 1 83 ? -13.219 2.463 10.004 1.00 83.38 83 PHE A C 1
ATOM 655 O O . PHE A 1 83 ? -14.048 2.361 10.905 1.00 83.38 83 PHE A O 1
ATOM 662 N N . MET A 1 84 ? -11.911 2.547 10.265 1.00 82.31 84 MET A N 1
ATOM 663 C CA . MET A 1 84 ? -11.378 2.455 11.629 1.00 82.31 84 MET A CA 1
ATOM 664 C C . MET A 1 84 ? -11.963 3.541 12.542 1.00 82.31 84 MET A C 1
ATOM 666 O O . MET A 1 84 ? -12.400 3.241 13.652 1.00 82.31 84 MET A O 1
ATOM 670 N N . MET A 1 85 ? -12.051 4.786 12.069 1.00 85.12 85 MET A N 1
ATOM 671 C CA . MET A 1 85 ? -12.637 5.896 12.827 1.00 85.12 85 MET A CA 1
ATOM 672 C C . MET A 1 85 ? -14.122 5.694 13.121 1.00 85.12 85 MET A C 1
ATOM 674 O O . MET A 1 85 ? -14.583 6.001 14.223 1.00 85.12 85 MET A O 1
ATOM 678 N N . HIS A 1 86 ? -14.881 5.160 12.165 1.00 86.31 86 HIS A N 1
ATOM 679 C CA . HIS A 1 86 ? -16.279 4.806 12.380 1.00 86.31 86 HIS A CA 1
ATOM 680 C C . HIS A 1 86 ? -16.416 3.752 13.486 1.00 86.31 86 HIS A C 1
ATOM 682 O O . HIS A 1 86 ? -17.240 3.910 14.393 1.00 86.31 86 HIS A O 1
ATOM 688 N N . GLN A 1 87 ? -15.565 2.724 13.455 1.00 84.19 87 GLN A N 1
ATOM 689 C CA . GLN A 1 87 ? -15.539 1.675 14.470 1.00 84.19 87 GLN A CA 1
ATOM 690 C C . GLN A 1 87 ? -15.187 2.245 15.858 1.00 84.19 87 GLN A C 1
ATOM 692 O O . GLN A 1 87 ? -15.920 1.992 16.814 1.00 84.19 87 GLN A O 1
ATOM 697 N N . TYR A 1 88 ? -14.162 3.100 15.973 1.0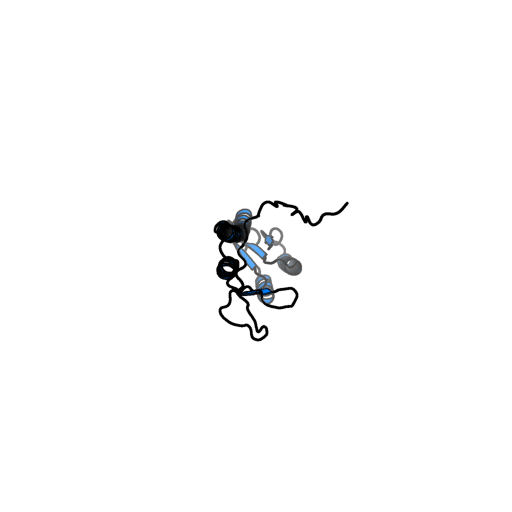0 85.56 88 TYR A N 1
ATOM 698 C CA . TYR A 1 88 ? -13.820 3.766 17.240 1.00 85.56 88 TYR A CA 1
ATOM 699 C C . TYR A 1 88 ? -14.967 4.618 17.793 1.00 85.56 88 TYR A C 1
ATOM 701 O O . TYR A 1 88 ? -15.292 4.525 18.975 1.00 85.56 88 TYR A O 1
ATOM 709 N N . LYS A 1 89 ? -15.627 5.416 16.944 1.00 86.12 89 LYS A N 1
ATOM 710 C CA . LYS A 1 89 ? -16.779 6.236 17.359 1.00 86.12 89 LYS A CA 1
ATOM 711 C C . LYS A 1 89 ? -17.958 5.384 17.824 1.00 86.12 89 LYS A C 1
ATOM 713 O O . LYS A 1 89 ? -18.684 5.796 18.729 1.00 86.12 89 LYS A O 1
ATOM 718 N N . LYS A 1 90 ? -18.175 4.222 17.199 1.00 87.12 90 LYS A N 1
ATOM 719 C CA . LYS A 1 90 ? -19.209 3.270 17.620 1.00 87.12 90 LYS A CA 1
ATOM 720 C C . LYS A 1 90 ? -18.907 2.735 19.019 1.00 87.12 90 LYS A C 1
ATOM 722 O O . LYS A 1 90 ? -19.757 2.888 19.890 1.00 87.12 90 LYS A O 1
ATOM 727 N N . LEU A 1 91 ? -17.691 2.233 19.244 1.00 86.00 91 LEU A N 1
ATOM 728 C CA . LEU A 1 91 ? -17.255 1.758 20.559 1.00 86.00 91 LEU A CA 1
ATOM 729 C C . LEU A 1 91 ? -17.388 2.852 21.626 1.00 86.00 91 LEU A C 1
ATOM 731 O O . LEU A 1 91 ? -17.955 2.623 22.688 1.00 86.00 91 LEU A O 1
ATOM 735 N N . GLN A 1 92 ? -16.914 4.064 21.327 1.00 84.00 92 GLN A N 1
ATOM 736 C CA . GLN A 1 92 ? -16.998 5.191 22.253 1.00 84.00 92 GLN A CA 1
ATOM 737 C C . GLN A 1 92 ? -18.448 5.497 22.653 1.00 84.00 92 GLN A C 1
ATOM 739 O O . GLN A 1 92 ? -18.721 5.695 23.835 1.00 84.00 92 GLN A O 1
ATOM 744 N N . ARG A 1 93 ? -19.385 5.529 21.694 1.00 86.50 93 ARG A N 1
ATOM 745 C CA . ARG A 1 93 ? -20.809 5.747 21.997 1.00 86.50 93 ARG A CA 1
ATOM 746 C C . ARG A 1 93 ? -21.391 4.633 22.855 1.00 86.50 93 ARG A C 1
ATOM 748 O O . ARG A 1 93 ? -22.105 4.936 23.800 1.00 86.50 93 ARG A O 1
ATOM 755 N N . GLU A 1 94 ? -21.093 3.375 22.544 1.00 84.62 94 GLU A N 1
ATOM 756 C CA . GLU A 1 94 ? -21.599 2.235 23.317 1.00 84.62 94 GLU A CA 1
ATOM 757 C C . GLU A 1 94 ? -21.082 2.267 24.764 1.00 84.62 94 GLU A C 1
ATOM 759 O O . GLU A 1 94 ? -21.862 2.079 25.695 1.00 84.62 94 GLU A O 1
ATOM 764 N N . MET A 1 95 ? -19.810 2.627 24.965 1.00 79.06 95 MET A N 1
ATOM 765 C CA . MET A 1 95 ? -19.218 2.821 26.294 1.00 79.06 95 MET A CA 1
ATOM 766 C C . MET A 1 95 ? -19.848 3.993 27.059 1.00 79.06 95 MET A C 1
ATOM 768 O O . MET A 1 95 ? -20.153 3.861 28.243 1.00 79.06 95 MET A O 1
ATOM 772 N N . ILE A 1 96 ? -20.077 5.136 26.398 1.00 83.88 96 ILE A N 1
ATOM 773 C CA . ILE A 1 96 ? -20.754 6.291 27.013 1.00 83.88 96 ILE A CA 1
ATOM 774 C C . ILE A 1 96 ? -22.192 5.932 27.396 1.00 83.88 96 ILE A C 1
ATOM 776 O O . ILE A 1 96 ? -22.620 6.254 28.500 1.00 83.88 96 ILE A O 1
ATOM 780 N N . ASN A 1 97 ? -22.934 5.248 26.523 1.00 82.81 97 ASN A N 1
ATOM 781 C CA . ASN A 1 97 ? -24.300 4.822 26.823 1.00 82.81 97 ASN A CA 1
ATOM 782 C C . ASN A 1 97 ? -24.323 3.852 28.007 1.00 82.81 97 ASN A C 1
ATOM 784 O O . ASN A 1 97 ? -25.135 4.029 28.909 1.00 82.81 97 ASN A O 1
ATOM 788 N N . ALA A 1 98 ? -23.387 2.898 28.060 1.00 80.06 98 ALA A N 1
ATOM 789 C CA . ALA A 1 98 ? -23.253 2.005 29.205 1.00 80.06 98 ALA A CA 1
ATOM 790 C C . ALA A 1 98 ? -22.999 2.776 30.510 1.00 80.06 98 ALA A C 1
ATOM 792 O O . ALA A 1 98 ? -23.650 2.506 31.517 1.00 80.06 98 ALA A O 1
ATOM 793 N N . TYR A 1 99 ? -22.132 3.792 30.478 1.00 76.19 99 TYR A N 1
ATOM 794 C CA . TYR A 1 99 ? -21.899 4.670 31.624 1.00 76.19 99 TYR A CA 1
ATOM 795 C C . TYR A 1 99 ? -23.158 5.453 32.042 1.00 76.19 99 TYR A C 1
ATOM 797 O O . TYR A 1 99 ? -23.508 5.489 33.220 1.00 76.19 99 TYR A O 1
ATOM 805 N N . LEU A 1 100 ? -23.866 6.070 31.089 1.00 79.00 100 LEU A N 1
ATOM 806 C CA . LEU A 1 100 ? -25.049 6.898 31.364 1.00 79.00 100 LEU A CA 1
ATOM 807 C C . LEU A 1 100 ? -26.245 6.089 31.884 1.00 79.00 100 LEU A C 1
ATOM 809 O O . LEU A 1 100 ? -26.999 6.587 32.725 1.00 79.00 100 LEU A O 1
ATOM 813 N N . GLU A 1 101 ? -26.395 4.854 31.405 1.00 82.19 101 GLU A N 1
ATOM 814 C CA . GLU A 1 101 ? -27.407 3.887 31.844 1.00 82.19 101 GLU A CA 1
ATOM 815 C C . GLU A 1 101 ? -27.076 3.267 33.213 1.00 82.19 101 GLU A C 1
ATOM 817 O O . GLU A 1 101 ? -27.890 2.529 33.761 1.00 82.19 101 GLU A O 1
ATOM 822 N N . GLY A 1 102 ? -25.907 3.581 33.788 1.00 75.19 102 GLY A N 1
ATOM 823 C CA . GLY A 1 102 ? -25.461 3.030 35.066 1.00 75.19 102 GLY A CA 1
ATOM 824 C C . GLY A 1 102 ? -25.112 1.544 34.989 1.00 75.19 102 GLY A C 1
ATOM 825 O O . GLY A 1 102 ? -25.146 0.862 36.013 1.00 75.19 102 GLY A O 1
ATOM 826 N N . LYS A 1 103 ? -24.794 1.035 33.789 1.00 75.62 103 LYS A N 1
ATOM 827 C CA . LYS A 1 103 ? -24.337 -0.345 33.612 1.00 75.62 103 LYS A CA 1
ATOM 828 C C . LYS A 1 103 ? -23.053 -0.572 34.402 1.00 75.62 103 LYS A C 1
ATOM 830 O O . LYS A 1 103 ? -22.226 0.325 34.577 1.00 75.62 103 LYS A O 1
ATOM 835 N N . SER A 1 104 ? -22.885 -1.792 34.887 1.00 71.69 104 SER A N 1
ATOM 836 C CA . SER A 1 104 ? -21.692 -2.203 35.615 1.00 71.69 104 SER A CA 1
ATOM 837 C C . SER A 1 104 ? -20.451 -2.160 34.719 1.00 71.69 104 SER A C 1
ATOM 839 O O . SER A 1 104 ? -20.518 -2.322 33.498 1.00 71.69 104 SER A O 1
ATOM 841 N N . ILE A 1 105 ? -19.277 -2.005 35.331 1.00 70.62 105 ILE A N 1
ATOM 842 C CA . ILE A 1 105 ? -17.991 -2.069 34.619 1.00 70.62 105 ILE A CA 1
ATOM 843 C C . ILE A 1 105 ? -17.807 -3.392 33.852 1.00 70.62 105 ILE A C 1
ATOM 845 O O . ILE A 1 105 ? -17.163 -3.412 32.807 1.00 70.62 105 ILE A O 1
ATOM 849 N N . HIS A 1 106 ? -18.414 -4.485 34.328 1.00 67.75 106 HIS A N 1
ATOM 850 C CA . HIS A 1 106 ? -18.399 -5.776 33.643 1.00 67.75 106 HIS A CA 1
ATOM 851 C C . HIS A 1 106 ? -19.160 -5.727 32.310 1.00 67.75 106 HIS A C 1
ATOM 853 O O . HIS A 1 106 ? -18.658 -6.207 31.300 1.00 67.75 106 HIS A O 1
ATOM 859 N N . GLU A 1 107 ? -20.321 -5.072 32.262 1.00 70.00 107 GLU A N 1
ATOM 860 C CA . GLU A 1 107 ? -21.079 -4.895 31.016 1.00 70.00 107 GLU A CA 1
ATOM 861 C C . GLU A 1 107 ? -20.334 -4.008 30.009 1.00 70.00 107 GLU A C 1
ATOM 863 O O . GLU A 1 107 ? -20.331 -4.300 28.814 1.00 70.00 107 GLU A O 1
ATOM 868 N N . ALA A 1 108 ? -19.646 -2.962 30.476 1.00 76.69 108 ALA A N 1
ATOM 869 C CA . ALA A 1 108 ? -18.781 -2.146 29.621 1.00 76.69 108 ALA A CA 1
ATOM 870 C C . ALA A 1 108 ? -17.594 -2.956 29.063 1.00 76.69 108 ALA A C 1
ATOM 872 O O . ALA A 1 108 ? -17.227 -2.822 27.896 1.00 76.69 108 ALA A O 1
ATOM 873 N N . LEU A 1 109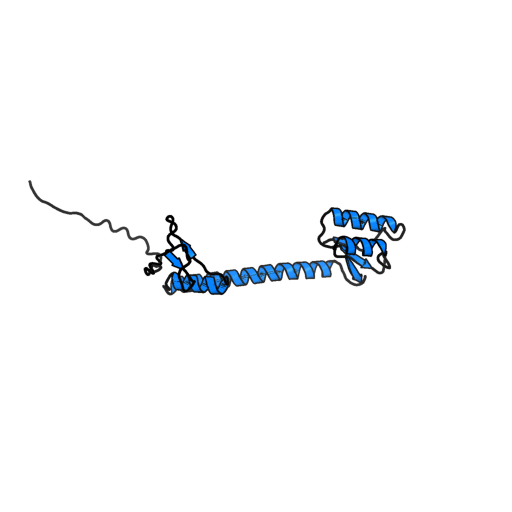 ? -17.019 -3.845 29.875 1.00 74.69 109 LEU A N 1
ATOM 874 C CA . LEU A 1 109 ? -15.953 -4.745 29.448 1.00 74.69 109 LEU A CA 1
ATOM 875 C C . LEU A 1 109 ? -16.426 -5.746 28.379 1.00 74.69 109 LEU A C 1
ATOM 877 O O . LEU A 1 109 ? -15.704 -5.955 27.406 1.00 74.69 109 LEU A O 1
ATOM 881 N N . LEU A 1 110 ? -17.642 -6.293 28.494 1.00 76.38 110 LEU A N 1
ATOM 882 C CA . LEU A 1 110 ? -18.236 -7.167 27.469 1.00 76.38 110 LEU A CA 1
ATOM 883 C C . LEU A 1 110 ? -18.434 -6.444 26.124 1.00 76.38 110 LEU A C 1
ATOM 885 O O . LEU A 1 110 ? -18.179 -7.017 25.065 1.00 76.38 110 LEU A O 1
ATOM 889 N N . VAL A 1 111 ? -18.831 -5.164 26.147 1.00 79.81 111 VAL A N 1
ATOM 890 C CA . VAL A 1 111 ? -18.907 -4.324 24.934 1.00 79.81 111 VAL A CA 1
ATOM 891 C C . VAL A 1 111 ? -17.531 -4.194 24.274 1.00 79.81 111 VAL A C 1
ATOM 893 O O . VAL A 1 111 ? -17.405 -4.335 23.055 1.00 79.81 111 VAL A O 1
ATOM 896 N N . MET A 1 112 ? -16.482 -3.963 25.069 1.00 77.62 112 MET A N 1
ATOM 897 C CA . MET A 1 112 ? -15.117 -3.866 24.551 1.00 77.62 112 MET A CA 1
ATOM 898 C C . MET A 1 112 ? -14.589 -5.203 24.022 1.00 77.62 112 MET A C 1
ATOM 900 O O . MET A 1 112 ? -13.925 -5.200 22.990 1.00 77.62 112 MET A O 1
ATOM 904 N N . GLU A 1 113 ? -14.888 -6.325 24.677 1.00 79.94 113 GLU A N 1
ATOM 905 C CA . GLU A 1 113 ? -14.506 -7.667 24.217 1.00 79.94 113 GLU A CA 1
ATOM 906 C C . GLU A 1 113 ? -15.163 -8.016 22.882 1.00 79.94 113 GLU A C 1
ATOM 908 O O . GLU A 1 113 ? -14.490 -8.466 21.954 1.00 79.94 113 GLU A O 1
ATOM 913 N N . HIS A 1 114 ? -16.463 -7.749 22.740 1.00 80.12 114 HIS A N 1
ATOM 914 C CA . HIS A 1 114 ? -17.165 -7.978 21.481 1.00 80.12 114 HIS A CA 1
ATOM 915 C C . HIS A 1 114 ? -16.549 -7.162 20.330 1.00 80.12 114 HIS A C 1
ATOM 917 O O . HIS A 1 114 ? -16.464 -7.630 19.192 1.00 80.12 114 HIS A O 1
ATOM 923 N N . PHE A 1 115 ? -16.071 -5.950 20.622 1.00 76.50 115 PHE A N 1
ATOM 924 C CA . PHE A 1 115 ? -15.405 -5.102 19.640 1.00 76.50 115 PHE A CA 1
ATOM 925 C C . PHE A 1 115 ? -13.958 -5.528 19.342 1.00 76.50 115 PHE A C 1
ATOM 927 O O . PHE A 1 115 ? -13.547 -5.514 18.181 1.00 76.50 115 PHE A O 1
ATOM 934 N N . SER A 1 116 ? -13.174 -5.877 20.367 1.00 73.12 116 SER A N 1
ATOM 935 C CA . SER A 1 116 ? -11.753 -6.229 20.242 1.00 73.12 116 SER A CA 1
ATOM 936 C C . SER A 1 116 ? -11.528 -7.668 19.776 1.00 73.12 116 SER A C 1
ATOM 938 O O . SER A 1 116 ? -10.428 -7.982 19.323 1.00 73.12 116 SER A O 1
ATOM 940 N N . GLN A 1 117 ? -12.550 -8.528 19.893 1.00 73.62 117 GLN A N 1
ATOM 941 C CA . GLN A 1 117 ? -12.455 -9.984 19.723 1.00 73.62 117 GLN A CA 1
ATOM 942 C C . GLN A 1 117 ? -11.363 -10.602 20.616 1.00 73.62 117 GLN A C 1
ATOM 944 O O . GLN A 1 117 ? -10.768 -11.625 20.283 1.00 73.62 117 GLN A O 1
ATOM 949 N N . ALA A 1 118 ? -11.075 -9.954 21.746 1.00 71.25 118 ALA A N 1
ATOM 950 C CA . ALA A 1 118 ? -10.042 -10.346 22.686 1.00 71.25 118 ALA A CA 1
ATOM 951 C C . ALA A 1 118 ? -10.545 -10.182 24.120 1.00 71.25 118 ALA A C 1
ATOM 953 O O . ALA A 1 118 ? -11.200 -9.192 24.450 1.00 71.25 118 ALA A O 1
ATOM 954 N N . HIS A 1 119 ? -10.182 -11.131 24.982 1.00 67.25 119 HIS A N 1
ATOM 955 C CA . HIS A 1 119 ? -10.498 -11.056 26.403 1.00 67.25 119 HIS A CA 1
ATOM 956 C C . HIS A 1 119 ? -9.770 -9.879 27.063 1.00 67.25 119 HIS A C 1
ATOM 958 O O . HIS A 1 119 ? -8.578 -9.659 26.825 1.00 67.25 119 HIS A O 1
ATOM 964 N N . ILE A 1 120 ? -10.479 -9.139 27.914 1.00 69.69 120 ILE A N 1
ATOM 965 C CA . ILE A 1 120 ? -9.956 -7.956 28.603 1.00 69.69 120 ILE A CA 1
ATOM 966 C C . ILE A 1 120 ? -9.915 -8.229 30.103 1.00 69.69 120 ILE A C 1
ATOM 968 O O . ILE A 1 120 ? -10.904 -8.649 30.706 1.00 69.69 120 ILE A O 1
ATOM 972 N N . TYR A 1 121 ? -8.760 -7.942 30.701 1.00 68.12 121 TYR A N 1
ATOM 973 C CA . TYR A 1 121 ? -8.504 -8.093 32.129 1.00 68.12 121 TYR A CA 1
ATOM 974 C C . TYR A 1 121 ? -8.120 -6.740 32.731 1.00 68.12 121 TYR A C 1
ATOM 976 O O . TYR A 1 121 ? -7.220 -6.067 32.227 1.00 68.12 121 TYR A O 1
ATOM 984 N N . ILE A 1 122 ? -8.770 -6.353 33.830 1.00 66.94 122 ILE A N 1
ATOM 985 C CA . ILE A 1 122 ? -8.365 -5.204 34.649 1.00 66.94 122 ILE A CA 1
ATOM 986 C C . ILE A 1 122 ? -7.661 -5.738 35.894 1.00 66.94 122 ILE A C 1
ATOM 988 O O . ILE A 1 122 ? -8.265 -6.446 36.701 1.00 66.94 122 ILE A O 1
ATOM 992 N N . LEU A 1 123 ? -6.386 -5.383 36.053 1.00 64.62 123 LEU A N 1
ATOM 993 C CA . LEU A 1 123 ? -5.541 -5.804 37.171 1.00 64.62 123 LEU A CA 1
ATOM 994 C C . LEU A 1 123 ? -5.296 -4.638 38.141 1.00 64.62 123 LEU A C 1
ATOM 996 O O . LEU A 1 123 ? -5.067 -3.504 37.718 1.00 64.62 123 LEU A O 1
ATOM 1000 N N . GLN A 1 124 ? -5.288 -4.912 39.445 1.00 63.50 124 GLN A N 1
ATOM 1001 C CA . GLN A 1 124 ? -4.824 -3.968 40.464 1.00 63.50 124 GLN A CA 1
ATOM 1002 C C . GLN A 1 124 ? -3.289 -3.963 40.539 1.00 63.50 124 GLN A C 1
ATOM 1004 O O . GLN A 1 124 ? -2.644 -4.948 40.196 1.00 63.50 124 GLN A O 1
ATOM 1009 N N . ARG A 1 125 ? -2.683 -2.899 41.092 1.00 54.84 125 ARG A N 1
ATOM 1010 C CA . ARG A 1 125 ? -1.219 -2.746 41.302 1.00 54.84 125 ARG A CA 1
ATOM 1011 C C . ARG A 1 125 ? -0.544 -3.908 42.071 1.00 54.84 125 ARG A C 1
ATOM 1013 O O . ARG A 1 125 ? 0.677 -3.996 42.070 1.00 54.84 125 ARG A O 1
ATOM 1020 N N . ARG A 1 126 ? -1.315 -4.798 42.710 1.00 56.69 126 ARG A N 1
ATOM 1021 C CA . ARG A 1 126 ? -0.857 -6.054 43.342 1.00 56.69 126 ARG A CA 1
ATOM 1022 C C . ARG A 1 126 ? -0.918 -7.290 42.428 1.00 56.69 126 ARG A C 1
ATOM 1024 O O . ARG A 1 126 ? -0.716 -8.399 42.901 1.00 56.69 126 ARG A O 1
ATOM 1031 N N . ASN A 1 127 ? -1.165 -7.108 41.130 1.00 53.91 127 ASN A N 1
ATOM 1032 C CA . ASN A 1 127 ? -1.379 -8.179 40.155 1.00 53.91 127 ASN A CA 1
ATOM 1033 C C . ASN A 1 127 ? -2.596 -9.071 40.481 1.00 53.91 127 ASN A C 1
ATOM 1035 O O . ASN A 1 127 ? -2.666 -10.217 40.060 1.00 53.91 127 ASN A O 1
ATOM 1039 N N . GLU A 1 128 ? -3.572 -8.556 41.228 1.00 58.31 128 GLU A N 1
ATOM 1040 C CA . GLU A 1 128 ? -4.854 -9.224 41.473 1.00 58.31 128 GLU A CA 1
ATOM 1041 C C . GLU A 1 128 ? -5.856 -8.766 40.403 1.00 58.31 128 GLU A C 1
ATOM 1043 O O . GLU A 1 128 ? -5.960 -7.571 40.120 1.00 58.31 128 GLU A O 1
ATOM 1048 N N . THR A 1 129 ? -6.559 -9.701 39.756 1.00 49.84 129 THR A N 1
ATOM 1049 C CA . THR A 1 129 ? -7.560 -9.369 38.728 1.00 49.84 129 THR A CA 1
ATOM 1050 C C . THR A 1 129 ? -8.832 -8.865 39.394 1.00 49.84 129 THR A C 1
ATOM 1052 O O . THR A 1 129 ? -9.444 -9.592 40.172 1.00 49.84 129 THR A O 1
ATOM 1055 N N . ILE A 1 130 ? -9.245 -7.640 39.069 1.00 56.53 130 ILE A N 1
ATOM 1056 C CA . ILE A 1 130 ? -10.480 -7.044 39.591 1.00 56.53 130 ILE A CA 1
ATOM 1057 C C . ILE A 1 130 ? -11.664 -7.398 38.679 1.00 56.53 130 ILE A C 1
ATOM 1059 O O . ILE A 1 130 ? -12.741 -7.722 39.166 1.00 56.53 130 ILE A O 1
ATOM 1063 N N . PHE A 1 131 ? -11.463 -7.396 37.354 1.00 59.88 131 PHE A N 1
ATOM 1064 C CA . PHE A 1 131 ? -12.511 -7.721 36.380 1.00 59.88 131 PHE A CA 1
ATOM 1065 C C . PHE A 1 131 ? -11.953 -8.474 35.169 1.00 59.88 131 PHE A C 1
ATOM 1067 O O . PHE A 1 131 ? -10.836 -8.209 34.724 1.00 59.88 131 PHE A O 1
ATOM 1074 N N . SER A 1 132 ? -12.752 -9.398 34.637 1.00 56.00 132 SER A N 1
ATOM 1075 C CA . SER A 1 132 ? -12.450 -10.223 33.465 1.00 56.00 132 SER A CA 1
ATOM 1076 C C . SER A 1 132 ? -13.697 -10.347 32.596 1.00 56.00 132 SER A C 1
ATOM 1078 O O . SER A 1 132 ? -14.809 -10.416 33.125 1.00 56.00 132 SER A O 1
ATOM 1080 N N . THR A 1 133 ? -13.508 -10.393 31.280 1.00 59.22 133 THR A N 1
ATOM 1081 C CA . THR A 1 133 ? -14.556 -10.769 30.318 1.00 59.22 133 THR A CA 1
ATOM 1082 C C . THR A 1 133 ? -14.576 -12.270 30.017 1.00 59.22 133 THR A C 1
ATOM 1084 O O . THR A 1 133 ? -15.588 -12.799 29.573 1.00 59.22 133 THR A O 1
ATOM 1087 N N . ALA A 1 134 ? -13.490 -12.989 30.320 1.00 57.38 134 ALA A N 1
ATOM 1088 C CA . ALA A 1 134 ? -13.433 -14.439 30.171 1.00 57.38 134 ALA A CA 1
ATOM 1089 C C . ALA A 1 134 ? -14.272 -15.155 31.257 1.00 57.38 134 ALA A C 1
ATOM 1091 O O . ALA A 1 134 ? -14.205 -14.734 32.421 1.00 57.38 134 ALA A O 1
ATOM 1092 N N . PRO A 1 135 ? -14.995 -16.249 30.923 1.00 50.72 135 PRO A N 1
ATOM 1093 C CA . PRO A 1 135 ? -15.898 -16.933 31.854 1.00 50.72 135 PRO A CA 1
ATOM 1094 C C . PRO A 1 135 ? -15.207 -17.600 33.048 1.00 50.72 135 PRO A C 1
ATOM 1096 O O . PRO A 1 135 ? -15.837 -17.764 34.089 1.00 50.72 135 PRO A O 1
ATOM 1099 N N . GLU A 1 136 ? -13.930 -17.987 32.939 1.00 46.88 136 GLU A N 1
ATOM 1100 C CA . GLU A 1 136 ? -13.253 -18.759 33.985 1.00 46.88 136 GLU A CA 1
ATOM 1101 C C . GLU A 1 136 ? -11.749 -18.472 34.113 1.00 46.88 136 GLU A C 1
ATOM 1103 O O . GLU A 1 136 ? -11.074 -17.987 33.208 1.00 46.88 136 GLU A O 1
ATOM 1108 N N . ARG A 1 137 ? -11.265 -18.773 35.322 1.00 46.22 137 ARG A N 1
ATOM 1109 C CA . ARG A 1 137 ? -9.969 -18.469 35.942 1.00 46.22 137 ARG A CA 1
ATOM 1110 C C . ARG A 1 137 ? -8.765 -18.726 35.028 1.00 46.22 137 ARG A C 1
ATOM 1112 O O . ARG A 1 137 ? -8.526 -19.850 34.598 1.00 46.22 137 ARG A O 1
ATOM 1119 N N . HIS A 1 138 ? -7.920 -17.709 34.854 1.00 41.09 138 HIS A N 1
ATOM 1120 C CA . HIS A 1 138 ? -6.588 -17.886 34.277 1.00 41.09 138 HIS A CA 1
ATOM 1121 C C . HIS A 1 138 ? -5.678 -18.614 35.298 1.00 41.09 138 HIS A C 1
ATOM 1123 O O . HIS A 1 138 ? -5.669 -18.224 36.470 1.00 41.09 138 HIS A O 1
ATOM 1129 N N . PRO A 1 139 ? -4.877 -19.624 34.901 1.00 41.88 139 PRO A N 1
ATOM 1130 C CA . PRO A 1 139 ? -4.144 -20.527 35.810 1.00 41.88 139 PRO A CA 1
ATOM 1131 C C . PRO A 1 139 ? -3.129 -19.883 36.779 1.00 41.88 139 PRO A C 1
ATOM 1133 O O . PRO A 1 139 ? -2.592 -20.578 37.637 1.00 41.88 139 PRO A O 1
ATOM 1136 N N . HIS A 1 140 ? -2.878 -18.573 36.693 1.00 46.72 140 HIS A N 1
ATOM 1137 C CA . HIS A 1 140 ? -1.944 -17.853 37.568 1.00 46.72 140 HIS A CA 1
ATOM 1138 C C . HIS A 1 140 ? -2.602 -16.859 38.551 1.00 46.72 140 HIS A C 1
ATOM 1140 O O . HIS A 1 140 ? -1.874 -16.220 39.305 1.00 46.72 140 HIS A O 1
ATOM 1146 N N . HIS A 1 141 ? -3.940 -16.733 38.601 1.00 43.34 141 HIS A N 1
ATOM 1147 C CA . HIS A 1 141 ? -4.620 -15.746 39.464 1.00 43.34 141 HIS A CA 1
ATOM 1148 C C . HIS A 1 141 ? -5.882 -16.314 40.162 1.00 43.34 141 HIS A C 1
ATOM 1150 O O . HIS A 1 141 ? -6.923 -16.438 39.516 1.00 43.34 141 HIS A O 1
ATOM 1156 N N . PRO A 1 142 ? -5.832 -16.662 41.472 1.00 35.75 142 PRO A N 1
ATOM 1157 C CA . PRO A 1 142 ? -6.870 -17.482 42.117 1.00 35.75 142 PRO A CA 1
ATOM 1158 C C . PRO A 1 142 ? -8.155 -16.791 42.606 1.00 35.75 142 PRO A C 1
ATOM 1160 O O . PRO A 1 142 ? -9.032 -17.501 43.091 1.00 35.75 142 PRO A O 1
ATOM 1163 N N . SER A 1 143 ? -8.333 -15.471 42.527 1.00 36.38 143 SER A N 1
ATOM 1164 C CA . SER A 1 143 ? -9.519 -14.839 43.140 1.00 36.38 143 SER A CA 1
ATOM 1165 C C . SER A 1 143 ? -10.045 -13.637 42.359 1.00 36.38 143 SER A C 1
ATOM 1167 O O . SER A 1 143 ? -9.552 -12.523 42.502 1.00 36.38 143 SER A O 1
ATOM 1169 N N . LEU A 1 144 ? -11.087 -13.882 41.558 1.00 39.19 144 LEU A N 1
ATOM 1170 C CA . LEU A 1 144 ? -12.001 -12.861 41.042 1.00 39.19 144 LEU A CA 1
ATOM 1171 C C . LEU A 1 144 ? -13.019 -12.538 42.143 1.00 39.19 144 LEU A C 1
ATOM 1173 O O . LEU A 1 144 ? -13.955 -13.305 42.368 1.00 39.19 144 LEU A O 1
ATOM 1177 N N . HIS A 1 145 ? -12.851 -11.410 42.829 1.00 39.88 145 HIS A N 1
ATOM 1178 C CA . HIS A 1 145 ? -13.949 -10.809 43.581 1.00 39.88 145 HIS A CA 1
ATOM 1179 C C . HIS A 1 145 ? -14.731 -9.913 42.622 1.00 39.88 145 HIS A C 1
ATOM 1181 O O . HIS A 1 145 ? -14.330 -8.781 42.367 1.00 39.88 145 HIS A O 1
ATOM 1187 N N . ILE A 1 146 ? -15.850 -10.417 42.088 1.00 38.56 146 ILE A N 1
ATOM 1188 C CA . ILE A 1 146 ? -16.843 -9.590 41.387 1.00 38.56 146 ILE A CA 1
ATOM 1189 C C . ILE A 1 146 ? -17.540 -8.730 42.449 1.00 38.56 146 ILE A C 1
ATOM 1191 O O . ILE A 1 146 ? -18.658 -9.010 42.871 1.00 38.56 146 ILE A O 1
ATOM 1195 N N . ASN A 1 147 ? -16.853 -7.703 42.941 1.00 35.19 147 ASN A N 1
ATOM 1196 C CA . ASN A 1 147 ? -17.498 -6.652 43.710 1.00 35.19 147 ASN A CA 1
ATOM 1197 C C . ASN A 1 147 ? -18.033 -5.634 42.706 1.00 35.19 147 ASN A C 1
ATOM 1199 O O . ASN A 1 147 ? -17.266 -5.014 41.969 1.00 35.19 147 ASN A O 1
ATOM 1203 N N . GLN A 1 148 ? -19.361 -5.509 42.655 1.00 37.75 148 GLN A N 1
ATOM 1204 C CA . GLN A 1 148 ? -20.084 -4.492 41.897 1.00 37.75 148 GLN A CA 1
ATOM 1205 C C . GLN A 1 148 ? -19.538 -3.099 42.241 1.00 37.75 148 GLN A C 1
ATOM 1207 O O . GLN A 1 148 ? -19.941 -2.487 43.227 1.00 37.75 148 GLN A O 1
ATOM 1212 N N . LEU A 1 149 ? -18.624 -2.579 41.421 1.00 37.31 149 LEU A N 1
ATOM 1213 C CA . LEU A 1 149 ? -18.348 -1.151 41.393 1.00 37.31 149 LEU A CA 1
ATOM 1214 C C . LEU A 1 149 ? -19.424 -0.529 40.500 1.00 37.31 149 LEU A C 1
ATOM 1216 O O . LEU A 1 149 ? -19.390 -0.670 39.275 1.00 37.31 149 LEU A O 1
ATOM 1220 N N . ILE A 1 150 ? -20.417 0.097 41.128 1.00 34.28 150 ILE A N 1
ATOM 1221 C CA . ILE A 1 150 ? -21.354 0.981 40.436 1.00 34.28 150 ILE A CA 1
ATOM 1222 C C . ILE A 1 150 ? -20.504 2.122 39.872 1.00 34.28 150 ILE A C 1
ATOM 1224 O O . ILE A 1 150 ? -19.763 2.765 40.618 1.00 34.28 150 ILE A O 1
ATOM 1228 N N . LEU A 1 151 ? -20.565 2.339 38.555 1.00 33.09 151 LEU A N 1
ATOM 1229 C CA . LEU A 1 151 ? -20.033 3.548 37.933 1.00 33.09 151 LEU A CA 1
ATOM 1230 C C . LEU A 1 151 ? -20.867 4.708 38.466 1.00 33.09 151 LEU A C 1
ATOM 1232 O O . LEU A 1 151 ? -21.924 5.030 37.927 1.00 33.09 151 LEU A O 1
ATOM 1236 N N . ASP A 1 152 ? -20.425 5.275 39.585 1.00 29.72 152 ASP A N 1
ATOM 1237 C CA . ASP A 1 152 ? -21.078 6.432 40.161 1.00 29.72 152 ASP A CA 1
ATOM 1238 C C . ASP A 1 152 ? -21.017 7.534 39.095 1.00 29.72 152 ASP A C 1
ATOM 1240 O O . ASP A 1 152 ? -19.956 7.827 38.516 1.00 29.72 152 ASP A O 1
ATOM 1244 N N . LYS A 1 153 ? -22.187 8.100 38.767 1.00 33.22 153 LYS A N 1
ATOM 1245 C CA . LYS A 1 153 ? -22.279 9.339 37.979 1.00 33.22 153 LYS A CA 1
ATOM 1246 C C . LYS A 1 153 ? -21.308 10.346 38.601 1.00 33.22 153 LYS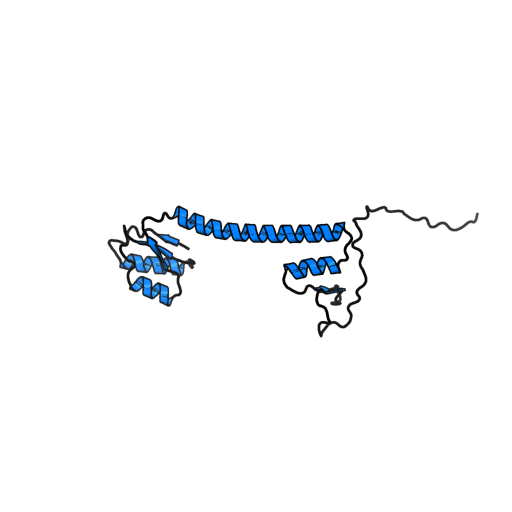 A C 1
ATOM 1248 O O . LYS A 1 153 ? -21.034 10.213 39.791 1.00 33.22 153 LYS A O 1
ATOM 1253 N N . PRO A 1 154 ? -20.771 11.343 37.872 1.00 33.09 154 PRO A N 1
ATOM 1254 C CA . PRO A 1 154 ? -19.875 12.305 38.493 1.00 33.09 154 PRO A CA 1
ATOM 1255 C C . PRO A 1 154 ? -20.685 13.076 39.537 1.00 33.09 154 PRO A C 1
ATOM 1257 O O . PRO A 1 154 ? -21.388 14.040 39.231 1.00 33.09 154 PRO A O 1
ATOM 1260 N N . SER A 1 155 ? -20.641 12.578 40.768 1.00 30.22 155 SER A N 1
ATOM 1261 C CA . SER A 1 155 ? -21.224 13.166 41.947 1.00 30.22 155 SER A CA 1
ATOM 1262 C C . SER A 1 155 ? -20.469 14.463 42.109 1.00 30.22 155 SER A C 1
ATOM 1264 O O . SER A 1 155 ? -19.305 14.481 42.509 1.00 30.22 155 SER A O 1
ATOM 1266 N N . VAL A 1 156 ? -21.115 15.547 41.675 1.00 29.34 156 VAL A N 1
ATOM 1267 C CA . VAL A 1 156 ? -20.697 16.916 41.941 1.00 29.34 156 VAL A CA 1
ATOM 1268 C C . VAL A 1 156 ? -20.278 16.953 43.401 1.00 29.34 156 VAL A C 1
ATOM 1270 O O . VAL A 1 156 ? -21.084 16.707 44.297 1.00 29.34 156 VAL A O 1
ATOM 1273 N N . MET A 1 157 ? -18.983 17.175 43.596 1.00 24.45 157 MET A N 1
ATOM 1274 C CA . MET A 1 157 ? -18.297 17.157 44.873 1.00 24.45 157 MET A CA 1
ATOM 1275 C C . MET A 1 157 ? -19.022 18.105 45.835 1.00 24.45 157 MET A C 1
ATOM 1277 O O . MET A 1 157 ? -18.852 19.319 45.773 1.00 24.45 157 MET A O 1
ATOM 1281 N N . LYS A 1 158 ? -19.871 17.562 46.710 1.00 24.45 158 LYS A N 1
ATOM 1282 C CA . LYS A 1 158 ? -20.382 18.281 47.875 1.00 24.45 158 LYS A CA 1
ATOM 1283 C C . LYS A 1 158 ? -19.528 17.874 49.060 1.00 24.45 158 LYS A C 1
ATOM 1285 O O . LYS A 1 158 ? -19.756 16.847 49.688 1.00 24.45 158 LYS A O 1
ATOM 1290 N N . THR A 1 159 ? -18.536 18.700 49.365 1.00 26.28 159 THR A N 1
ATOM 1291 C CA . THR A 1 159 ? -17.879 18.679 50.669 1.00 26.28 159 THR A CA 1
ATOM 1292 C C . THR A 1 159 ? -18.893 19.137 51.715 1.00 26.28 159 THR A C 1
ATOM 1294 O O . THR A 1 159 ? -19.174 20.329 51.829 1.00 26.28 159 THR A O 1
ATOM 1297 N N . ALA A 1 160 ? -19.458 18.197 52.467 1.00 25.84 160 ALA A N 1
ATOM 1298 C CA . ALA A 1 160 ? -20.068 18.483 53.756 1.00 25.84 160 ALA A CA 1
ATOM 1299 C C . ALA A 1 160 ? -19.007 18.189 54.822 1.00 25.84 160 ALA A C 1
ATOM 1301 O O . ALA A 1 160 ? -18.719 17.032 55.118 1.00 25.84 160 ALA A O 1
ATOM 1302 N N . TRP A 1 161 ? -18.377 19.236 55.353 1.00 25.89 161 TRP A N 1
ATOM 1303 C CA . TRP A 1 161 ? -17.596 19.114 56.580 1.00 25.89 161 TRP A CA 1
ATOM 1304 C C . TRP A 1 161 ? -18.575 18.804 57.716 1.00 25.89 161 TRP A C 1
ATOM 1306 O O . TRP A 1 161 ? -19.413 19.634 58.063 1.00 25.89 161 TRP A O 1
ATOM 1316 N N . GLY A 1 162 ? -18.511 17.577 58.232 1.00 26.58 162 GLY A N 1
ATOM 1317 C CA . GLY A 1 162 ? -19.283 17.129 59.382 1.00 26.58 162 GLY A CA 1
ATOM 1318 C C . GLY A 1 162 ? -18.620 17.570 60.682 1.00 26.58 162 GLY A C 1
ATOM 1319 O O . GLY A 1 162 ? -17.467 17.243 60.949 1.00 26.58 162 GLY A O 1
ATOM 1320 N N . SER A 1 163 ? -19.382 18.318 61.467 1.00 34.50 163 SER A N 1
ATOM 1321 C CA . SER A 1 163 ? -19.166 18.666 62.868 1.00 34.50 163 SER A CA 1
ATOM 1322 C C . SER A 1 163 ? -18.779 17.470 63.744 1.00 34.50 163 SER A C 1
ATOM 1324 O O . SER A 1 163 ? -19.474 16.455 63.734 1.00 34.50 163 SER A O 1
ATOM 1326 N N . ALA A 1 164 ? -17.780 17.651 64.606 1.00 29.94 164 ALA A N 1
ATOM 1327 C CA . ALA A 1 164 ? -17.669 16.908 65.856 1.00 29.94 164 ALA A CA 1
ATOM 1328 C C . ALA A 1 164 ? -17.848 17.905 67.006 1.00 29.94 164 ALA A C 1
ATOM 1330 O O . ALA A 1 164 ? -16.976 18.733 67.262 1.00 29.94 164 ALA A O 1
ATOM 1331 N N . GLY A 1 165 ? -19.018 17.868 67.639 1.00 33.91 165 GLY A N 1
ATOM 1332 C CA . GLY A 1 165 ? -19.229 18.440 68.961 1.00 33.91 165 GLY A CA 1
ATOM 1333 C C . GLY A 1 165 ? -19.127 17.338 70.010 1.00 33.91 165 GLY A C 1
ATOM 1334 O O . GLY A 1 165 ? -19.623 16.245 69.761 1.00 33.91 165 GLY A O 1
ATOM 1335 N N . THR A 1 166 ? -18.476 17.665 71.128 1.00 32.03 166 THR A N 1
ATOM 1336 C CA . THR A 1 166 ? -18.589 17.161 72.521 1.00 32.03 166 THR A CA 1
ATOM 1337 C C . THR A 1 166 ? -17.396 17.800 73.254 1.00 32.03 166 THR A C 1
ATOM 1339 O O . THR A 1 166 ? -16.299 17.759 72.709 1.00 32.03 166 THR A O 1
ATOM 1342 N N . ASP A 1 167 ? -17.460 18.441 74.419 1.00 29.56 167 ASP A N 1
ATOM 1343 C CA . ASP A 1 167 ? -18.422 18.421 75.521 1.00 29.56 167 ASP A CA 1
ATOM 1344 C C . ASP A 1 167 ? -18.175 19.644 76.451 1.00 29.56 167 ASP A C 1
ATOM 1346 O O . ASP A 1 167 ? -17.166 20.337 76.312 1.00 29.56 167 ASP A O 1
ATOM 1350 N N . LEU A 1 168 ? -19.092 19.904 77.390 1.00 30.25 168 LEU A N 1
ATOM 1351 C CA . LEU A 1 168 ? -19.076 20.988 78.390 1.00 30.25 168 LEU A CA 1
ATOM 1352 C C . LEU A 1 168 ? -17.906 20.925 79.403 1.00 30.25 168 LEU A C 1
ATOM 1354 O O . LEU A 1 168 ? -17.575 19.842 79.875 1.00 30.25 168 LEU A O 1
ATOM 1358 N N . SER A 1 169 ? -17.400 22.080 79.875 1.00 29.05 169 SER A N 1
ATOM 1359 C CA . SER A 1 169 ? -17.380 22.516 81.302 1.00 29.05 169 SER A CA 1
ATOM 1360 C C . SER A 1 169 ? -16.475 23.744 81.555 1.00 29.05 169 SER A C 1
ATOM 1362 O O . SER A 1 169 ? -15.290 23.700 81.252 1.00 29.05 169 SER A O 1
ATOM 1364 N N . LEU A 1 170 ? -17.092 24.774 82.167 1.00 35.03 170 LEU A N 1
ATOM 1365 C CA . LEU A 1 170 ? -16.566 26.005 82.806 1.00 35.03 170 LEU A CA 1
ATOM 1366 C C . LEU A 1 170 ? -15.650 26.947 82.003 1.00 35.03 170 LEU A C 1
ATOM 1368 O O . LEU A 1 170 ? -14.461 26.637 81.792 1.00 35.03 170 LEU A O 1
#